Protein AF-A0A355IC34-F1 (afdb_monomer_lite)

pLDDT: mean 91.81, std 15.02, range [32.78, 98.94]

Radius of gyration: 16.01 Å; chains: 1; bounding box: 33×38×53 Å

Secondary structure (DSSP, 8-state):
--PPPPHHHHHHHHHHHHHHHHHHHHHHHHH--HHHHHHHHHHHHHHHHHHHTT-HHHHHHHHHHHHHHHHHHTT-HHHHHHHHHHHHHTHHHHHHHHTSTTHHHHHHHHHHHHHHHHHTT-HHHHHHHHHHHHHHHHHHHHHHHHHHHHGGGS--

Sequence (156 aa):
YVAGLSIKDISDVFEIRKALEGLAAEVAADRISDEEIESLERLLHRLAEASDSKNYDLFIEIDSEFHSVLFQAGRNDRLSQMINNLREQIHRFRSTSLSMPGRMSAAVEEHRKIVEAVSQHDVDAAKHLAQEHIENAENTIMEMIRNGETDKGVDQ

Foldseek 3Di:
DDDDDDLVNLVVLLVVLLVLQLVLLLLLLQQADPVLLVVLVVLLVQLVVCVVVVVLVSNLVSVVVNSLSSNVSSVDVVSSVVNVVSCVSCVVLLSVLSNPPCNSVVLSVLSVQLSVCSVVSPSNSNSVSSSVSSVVSSVSSVVVVVVVVVVVVPPD

Structure (mmCIF, N/CA/C/O backbone):
data_AF-A0A355IC34-F1
#
_entry.id   AF-A0A355IC34-F1
#
loop_
_atom_site.group_PDB
_atom_site.id
_atom_site.type_symbol
_atom_site.label_atom_id
_atom_site.label_alt_id
_atom_site.label_comp_id
_atom_site.label_asym_id
_atom_site.label_entity_id
_atom_site.label_seq_id
_atom_site.pdbx_PDB_ins_code
_atom_site.Cartn_x
_atom_site.Cartn_y
_atom_site.Cartn_z
_atom_site.occupancy
_atom_site.B_iso_or_equiv
_atom_site.auth_seq_id
_atom_site.auth_comp_id
_atom_site.auth_asym_id
_atom_site.auth_atom_id
_atom_site.pdbx_PDB_model_num
ATOM 1 N N . TYR A 1 1 ? 12.381 -28.650 -9.912 1.00 33.75 1 TYR A N 1
ATOM 2 C CA . TYR A 1 1 ? 11.914 -27.903 -11.093 1.00 33.75 1 TYR A CA 1
ATOM 3 C C . TYR A 1 1 ? 11.029 -26.791 -10.560 1.00 33.75 1 TYR A C 1
ATOM 5 O O . TYR A 1 1 ? 9.958 -27.099 -10.060 1.00 33.75 1 TYR A O 1
ATOM 13 N N . VAL A 1 2 ? 11.512 -25.549 -10.495 1.00 35.31 2 VAL A N 1
ATOM 14 C CA . VAL A 1 2 ? 10.670 -24.427 -10.050 1.00 35.31 2 VAL A CA 1
ATOM 15 C C . VAL A 1 2 ? 9.997 -23.898 -11.305 1.00 35.31 2 VAL A C 1
ATOM 17 O O . VAL A 1 2 ? 10.658 -23.277 -12.134 1.00 35.31 2 VAL A O 1
ATOM 20 N N . ALA A 1 3 ? 8.719 -24.225 -11.494 1.00 48.81 3 ALA A N 1
ATOM 21 C CA . ALA A 1 3 ? 7.926 -23.572 -12.525 1.00 48.81 3 ALA A CA 1
ATOM 22 C C . ALA A 1 3 ? 7.899 -22.071 -12.196 1.00 48.81 3 ALA A C 1
ATOM 24 O O . ALA A 1 3 ? 7.575 -21.685 -11.073 1.00 48.81 3 ALA A O 1
ATOM 25 N N . GLY A 1 4 ? 8.337 -21.227 -13.130 1.00 63.88 4 GLY A N 1
ATOM 26 C CA . GLY A 1 4 ? 8.176 -19.785 -12.977 1.00 63.88 4 GLY A CA 1
ATOM 27 C C . GLY A 1 4 ? 6.688 -19.436 -12.947 1.00 63.88 4 GLY A C 1
ATOM 28 O O . GLY A 1 4 ? 5.919 -20.046 -13.684 1.00 63.88 4 GLY A O 1
ATOM 29 N N . LEU A 1 5 ? 6.295 -18.474 -12.107 1.00 74.19 5 LEU A N 1
ATOM 30 C CA . LEU A 1 5 ? 4.942 -17.911 -12.129 1.00 74.19 5 LEU A CA 1
ATOM 31 C C . LEU A 1 5 ? 4.631 -17.369 -13.529 1.00 74.19 5 LEU A C 1
ATOM 33 O O . LEU A 1 5 ? 5.441 -16.628 -14.095 1.00 74.19 5 LEU A O 1
ATOM 37 N N . S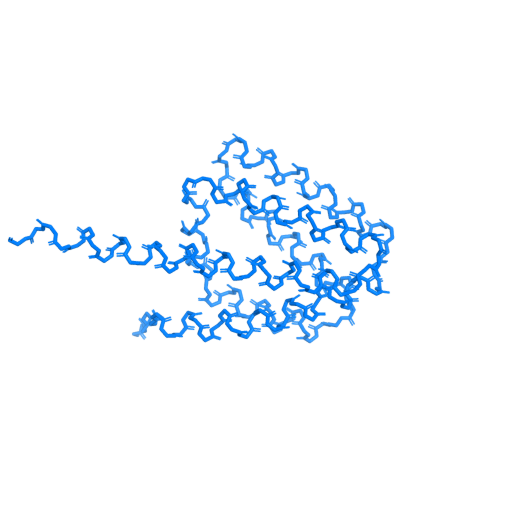ER A 1 6 ? 3.483 -17.762 -14.073 1.00 86.56 6 SER A N 1
ATOM 38 C CA . SER A 1 6 ? 2.940 -17.208 -15.309 1.00 86.56 6 SER A CA 1
ATOM 39 C C . SER A 1 6 ? 2.366 -15.808 -15.071 1.00 86.56 6 SER A C 1
ATOM 41 O O . SER A 1 6 ? 2.092 -15.423 -13.936 1.00 86.56 6 SER A O 1
ATOM 43 N N . ILE A 1 7 ? 2.133 -15.050 -16.148 1.00 87.94 7 ILE A N 1
ATOM 44 C CA . ILE A 1 7 ? 1.423 -13.760 -16.079 1.00 87.94 7 ILE A CA 1
ATOM 45 C C . ILE A 1 7 ? 0.060 -13.928 -15.394 1.00 87.94 7 ILE A C 1
ATOM 47 O O . ILE A 1 7 ? -0.320 -13.108 -14.565 1.00 87.94 7 ILE A O 1
ATOM 51 N N . LYS A 1 8 ? -0.643 -15.027 -15.696 1.00 90.69 8 LYS A N 1
ATOM 52 C CA . LYS A 1 8 ? -1.921 -15.343 -15.064 1.00 90.69 8 LYS A CA 1
ATOM 53 C C . LYS A 1 8 ? -1.767 -15.525 -13.553 1.00 90.69 8 LYS A C 1
ATOM 55 O O . LYS A 1 8 ? -2.554 -14.958 -12.810 1.00 90.69 8 LYS A O 1
ATOM 60 N N . ASP A 1 9 ? -0.754 -16.266 -13.103 1.00 91.44 9 ASP A N 1
ATOM 61 C CA . ASP A 1 9 ? -0.543 -16.488 -11.666 1.00 91.44 9 ASP A CA 1
ATOM 62 C C . ASP A 1 9 ? -0.257 -15.170 -10.928 1.00 91.44 9 ASP A C 1
ATOM 64 O O . ASP A 1 9 ? -0.696 -14.984 -9.798 1.00 91.44 9 ASP A O 1
ATOM 68 N N . ILE A 1 10 ? 0.458 -14.236 -11.568 1.00 91.75 10 ILE A N 1
ATOM 69 C CA . ILE A 1 10 ? 0.721 -12.905 -11.005 1.00 91.75 10 ILE A CA 1
ATOM 70 C C . ILE A 1 10 ? -0.587 -12.122 -10.860 1.00 91.75 10 ILE A C 1
ATOM 72 O O . ILE A 1 10 ? -0.861 -11.623 -9.770 1.00 91.75 10 ILE A O 1
ATOM 76 N N . SER A 1 11 ? -1.404 -12.054 -11.913 1.00 93.69 11 SER A N 1
ATOM 77 C CA . SER A 1 11 ? -2.698 -11.364 -11.854 1.00 93.69 11 SER A CA 1
ATOM 78 C C . SER A 1 11 ? -3.658 -11.998 -10.846 1.00 93.69 11 SER A C 1
ATOM 80 O O . SER A 1 11 ? -4.268 -11.275 -10.065 1.00 93.69 11 SER A O 1
ATOM 82 N N . ASP A 1 12 ? -3.727 -13.332 -10.767 1.00 96.00 12 ASP A N 1
ATOM 83 C CA . ASP A 1 12 ? -4.541 -14.028 -9.760 1.00 96.00 12 ASP A CA 1
ATOM 84 C C . ASP A 1 12 ? -4.106 -13.634 -8.326 1.00 96.00 12 ASP A C 1
ATOM 86 O O . ASP A 1 12 ? -4.941 -13.404 -7.448 1.00 96.00 12 ASP A O 1
ATOM 90 N N . VAL A 1 13 ? -2.794 -13.509 -8.071 1.00 96.31 13 VAL A N 1
ATOM 91 C CA . VAL A 1 13 ? -2.276 -13.043 -6.772 1.00 96.31 13 VAL A CA 1
ATOM 92 C C . VAL A 1 13 ? -2.659 -11.586 -6.507 1.00 96.31 13 VAL A C 1
ATOM 94 O O . VAL A 1 13 ? -3.067 -11.267 -5.389 1.00 96.31 13 VAL A O 1
ATOM 97 N N . PHE A 1 14 ? -2.535 -10.699 -7.497 1.00 97.00 14 PHE A N 1
ATOM 98 C CA . PHE A 1 14 ? -2.889 -9.285 -7.350 1.00 97.00 14 PHE A CA 1
ATOM 99 C C . PHE A 1 14 ? -4.388 -9.069 -7.121 1.00 97.00 14 PHE A C 1
ATOM 101 O O . PHE A 1 14 ? -4.745 -8.266 -6.259 1.00 97.00 14 PHE A O 1
ATOM 108 N N . GLU A 1 15 ? -5.252 -9.843 -7.781 1.00 98.12 15 GLU A N 1
ATOM 109 C CA . GLU A 1 15 ? -6.702 -9.821 -7.563 1.00 98.12 15 GLU A CA 1
ATOM 110 C C . GLU A 1 15 ? -7.046 -10.119 -6.094 1.00 98.12 15 GLU A C 1
ATOM 112 O O . GLU A 1 15 ? -7.778 -9.365 -5.443 1.00 98.12 15 GLU A O 1
ATOM 117 N N . ILE A 1 16 ? -6.449 -11.174 -5.529 1.00 98.50 16 ILE A N 1
ATOM 118 C CA . ILE A 1 16 ? -6.663 -11.548 -4.125 1.00 98.50 16 ILE A CA 1
ATOM 119 C C . ILE A 1 16 ? -6.060 -10.494 -3.190 1.00 98.50 16 ILE A C 1
ATOM 121 O O . ILE A 1 16 ? -6.709 -10.078 -2.227 1.00 98.50 16 ILE A O 1
ATOM 125 N N . ARG A 1 17 ? -4.834 -10.030 -3.464 1.00 98.12 17 ARG A N 1
ATOM 126 C CA . ARG A 1 17 ? -4.180 -8.992 -2.654 1.00 98.12 17 ARG A CA 1
ATOM 127 C C . ARG A 1 17 ? -4.999 -7.710 -2.614 1.00 98.12 17 ARG A C 1
ATOM 129 O O . ARG A 1 17 ? -5.163 -7.161 -1.534 1.00 98.12 17 ARG A O 1
ATOM 136 N N . LYS A 1 18 ? -5.572 -7.270 -3.735 1.00 98.56 18 LYS A N 1
ATOM 137 C CA . LYS A 1 18 ? -6.412 -6.066 -3.796 1.00 98.56 18 LYS A CA 1
ATOM 138 C C . LYS A 1 18 ? -7.597 -6.175 -2.835 1.00 98.56 18 LYS A C 1
ATOM 140 O O . LYS A 1 18 ? -7.867 -5.247 -2.075 1.00 98.56 18 LYS A O 1
ATOM 145 N N . ALA A 1 19 ? -8.273 -7.324 -2.816 1.00 98.69 19 ALA A N 1
ATOM 146 C CA . ALA A 1 19 ? -9.375 -7.562 -1.889 1.00 98.69 19 ALA A CA 1
ATOM 147 C C . A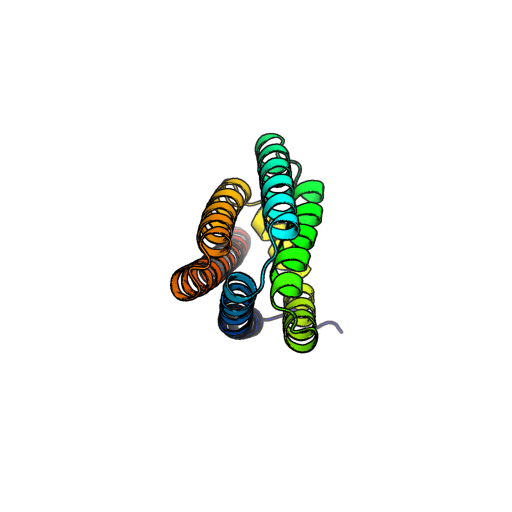LA A 1 19 ? -8.913 -7.576 -0.419 1.00 98.69 19 ALA A C 1
ATOM 149 O O . ALA A 1 19 ? -9.534 -6.932 0.428 1.00 98.69 19 ALA A O 1
ATOM 150 N N . LEU A 1 20 ? -7.826 -8.291 -0.116 1.00 98.75 20 LEU A N 1
ATOM 151 C CA . LEU A 1 20 ? -7.353 -8.470 1.258 1.00 98.75 20 LEU A CA 1
ATOM 152 C C . LEU A 1 20 ? -6.696 -7.215 1.841 1.00 98.75 20 LEU A C 1
ATOM 154 O O . LEU A 1 20 ? -6.952 -6.889 2.995 1.00 98.75 20 LEU A O 1
ATOM 158 N N . GLU A 1 21 ? -5.878 -6.503 1.072 1.00 98.62 21 GLU A N 1
ATOM 159 C CA . GLU A 1 21 ? -5.204 -5.281 1.527 1.00 98.62 21 GLU A CA 1
ATOM 160 C C . GLU A 1 21 ? -6.179 -4.107 1.627 1.00 98.62 21 GLU A C 1
ATOM 162 O O . GLU A 1 21 ? -6.077 -3.321 2.566 1.00 98.62 21 GLU A O 1
ATOM 167 N N . GLY A 1 22 ? -7.198 -4.055 0.760 1.00 98.81 22 GLY A N 1
ATOM 168 C CA . GLY A 1 22 ? -8.335 -3.152 0.941 1.00 98.81 22 GLY A CA 1
ATOM 169 C C . GLY A 1 22 ? -9.056 -3.398 2.268 1.00 98.81 22 GLY A C 1
ATOM 170 O O . GLY A 1 22 ? -9.269 -2.463 3.033 1.00 98.81 22 GLY A O 1
ATOM 171 N N . LEU A 1 23 ? -9.378 -4.661 2.580 1.00 98.81 23 LEU A N 1
ATOM 172 C CA . LEU A 1 23 ? -9.970 -5.018 3.873 1.00 98.81 23 LEU A CA 1
ATOM 173 C C . LEU A 1 23 ? -9.029 -4.693 5.042 1.00 98.81 23 LEU A C 1
ATOM 175 O O . LEU A 1 23 ? -9.494 -4.256 6.087 1.00 98.81 23 LEU A O 1
ATOM 179 N N . ALA A 1 24 ? -7.721 -4.912 4.890 1.00 98.75 24 ALA A N 1
ATOM 180 C CA . ALA A 1 24 ? -6.752 -4.637 5.944 1.00 98.75 24 ALA A CA 1
ATOM 181 C C . ALA A 1 24 ? -6.669 -3.141 6.262 1.00 98.75 24 ALA A C 1
ATOM 183 O O . ALA A 1 24 ? -6.673 -2.785 7.436 1.00 98.75 24 ALA A O 1
ATOM 184 N N . ALA A 1 25 ? -6.661 -2.279 5.242 1.00 98.88 25 ALA A N 1
ATOM 185 C CA . ALA A 1 25 ? -6.696 -0.832 5.422 1.00 9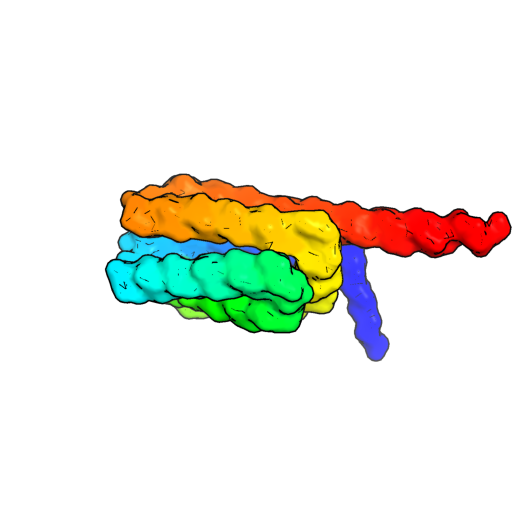8.88 25 ALA A CA 1
ATOM 186 C C . ALA A 1 25 ? -8.028 -0.355 6.028 1.00 98.88 25 ALA A C 1
ATOM 188 O O . ALA A 1 25 ? -8.014 0.475 6.930 1.00 98.88 25 ALA A O 1
ATOM 189 N N . GLU A 1 26 ? -9.158 -0.933 5.602 1.00 98.81 26 GLU A N 1
ATOM 190 C CA . GLU A 1 26 ? -10.490 -0.677 6.174 1.00 98.81 26 GLU A CA 1
ATOM 191 C C . GLU A 1 26 ? -10.512 -0.952 7.686 1.00 98.81 26 GLU A C 1
ATOM 193 O O . GLU A 1 26 ? -10.862 -0.082 8.481 1.00 98.81 26 GLU A O 1
ATOM 198 N N . VAL A 1 27 ? -10.087 -2.152 8.108 1.00 98.75 27 VAL A N 1
ATOM 199 C CA . VAL A 1 27 ? -10.093 -2.509 9.537 1.00 98.75 27 VAL A CA 1
ATOM 200 C C . VAL A 1 27 ? -8.989 -1.817 10.332 1.00 98.75 27 VAL A C 1
ATOM 202 O O . VAL A 1 27 ? -9.124 -1.685 11.546 1.00 98.75 27 VAL A O 1
ATOM 205 N N . ALA A 1 28 ? -7.897 -1.401 9.685 1.00 98.75 28 ALA A N 1
ATOM 206 C CA . ALA A 1 28 ? -6.862 -0.592 10.315 1.00 98.75 28 ALA A CA 1
ATOM 207 C C . ALA A 1 28 ? -7.389 0.812 10.614 1.00 98.75 28 ALA A C 1
ATOM 209 O O . ALA A 1 28 ? -7.285 1.247 11.753 1.00 98.75 28 ALA A O 1
ATOM 210 N N . ALA A 1 29 ? -8.032 1.477 9.651 1.00 98.81 29 ALA A N 1
ATOM 211 C CA . ALA A 1 29 ? -8.648 2.788 9.855 1.00 98.81 29 ALA A CA 1
ATOM 212 C C . ALA A 1 29 ? -9.671 2.783 11.005 1.00 98.81 29 ALA A C 1
ATOM 214 O O . ALA A 1 29 ? -9.745 3.742 11.757 1.00 98.81 29 ALA A O 1
ATOM 215 N N . ASP A 1 30 ? -10.405 1.689 11.215 1.00 98.50 30 ASP A N 1
ATOM 216 C CA . ASP A 1 30 ? -11.344 1.554 12.341 1.00 98.50 30 ASP A CA 1
ATOM 217 C C . ASP A 1 30 ? -10.654 1.416 13.720 1.00 98.50 30 ASP A C 1
ATOM 219 O O . ASP A 1 30 ? -11.249 1.732 14.748 1.00 98.50 30 ASP A O 1
ATOM 223 N N . ARG A 1 31 ? -9.408 0.918 13.779 1.00 98.50 31 ARG A N 1
ATOM 224 C CA . ARG A 1 31 ? -8.806 0.382 15.025 1.00 98.50 31 ARG A CA 1
ATOM 225 C C . ARG A 1 31 ? -7.431 0.924 15.389 1.00 98.50 31 ARG A C 1
ATOM 227 O O . ARG A 1 31 ? -6.937 0.598 16.473 1.00 98.50 31 ARG A O 1
ATOM 234 N N . ILE A 1 32 ? -6.798 1.657 14.485 1.00 98.62 32 ILE A N 1
ATOM 235 C CA . ILE A 1 32 ? -5.435 2.149 14.655 1.00 98.62 32 ILE A CA 1
ATOM 236 C C . ILE A 1 32 ? -5.337 3.077 15.872 1.00 98.62 32 ILE A C 1
ATOM 238 O O . ILE A 1 32 ? -6.270 3.829 16.159 1.00 98.62 32 ILE A O 1
ATOM 242 N N . SER A 1 33 ? -4.221 3.005 16.601 1.00 98.56 33 SER A N 1
ATOM 243 C CA . SER A 1 33 ? -3.920 3.954 17.680 1.00 98.56 33 SER A CA 1
ATOM 244 C C . SER A 1 33 ? -3.082 5.138 17.196 1.00 98.56 33 SER A C 1
ATOM 246 O O . SER A 1 33 ? -2.400 5.053 16.172 1.00 98.56 33 SER A O 1
ATOM 248 N N . ASP A 1 34 ? -3.067 6.222 17.972 1.00 98.38 34 ASP A N 1
ATOM 249 C CA . ASP A 1 34 ? -2.237 7.399 17.691 1.00 98.38 34 ASP A CA 1
ATOM 250 C C . ASP A 1 34 ? -0.748 7.025 17.563 1.00 98.38 34 ASP A C 1
ATOM 252 O O . ASP A 1 34 ? -0.057 7.486 16.656 1.00 98.38 34 ASP A O 1
ATOM 256 N N . GLU A 1 35 ? -0.247 6.112 18.402 1.00 98.50 35 GLU A N 1
ATOM 257 C CA . GLU A 1 35 ? 1.151 5.660 18.348 1.00 98.50 35 GLU A CA 1
ATOM 258 C C . GLU A 1 35 ? 1.480 4.883 17.064 1.00 98.50 35 GLU A C 1
ATOM 260 O O . GLU A 1 35 ? 2.607 4.945 16.557 1.00 98.50 35 GLU A O 1
ATOM 265 N N . GLU A 1 36 ? 0.512 4.131 16.538 1.00 98.62 36 GLU A N 1
ATOM 266 C CA . GLU A 1 36 ? 0.650 3.410 15.274 1.00 98.62 36 GLU A CA 1
ATOM 267 C C . GLU A 1 36 ? 0.593 4.367 14.080 1.00 98.62 36 GLU A C 1
ATOM 269 O O . GLU A 1 36 ? 1.393 4.203 13.156 1.00 98.62 36 GLU A O 1
ATOM 274 N N . ILE A 1 37 ? -0.264 5.395 14.126 1.00 98.75 37 ILE A N 1
ATOM 275 C CA . ILE A 1 37 ? -0.288 6.479 13.130 1.00 98.75 37 ILE A CA 1
ATOM 276 C C . ILE A 1 37 ? 1.078 7.167 13.085 1.00 98.75 37 ILE A C 1
ATOM 278 O O . ILE A 1 37 ? 1.696 7.227 12.022 1.00 98.75 37 ILE A O 1
ATOM 282 N N . GLU A 1 38 ? 1.612 7.592 14.234 1.00 98.56 38 GLU A N 1
ATOM 283 C CA . GLU A 1 38 ? 2.941 8.210 14.286 1.00 98.56 38 GLU A CA 1
ATOM 284 C C . GLU A 1 38 ? 4.036 7.273 13.746 1.00 98.56 38 GLU A C 1
ATOM 286 O O . GLU A 1 38 ? 5.022 7.712 13.148 1.00 98.56 38 GLU A O 1
ATOM 291 N N . SER A 1 39 ? 3.900 5.961 13.966 1.00 98.56 39 SER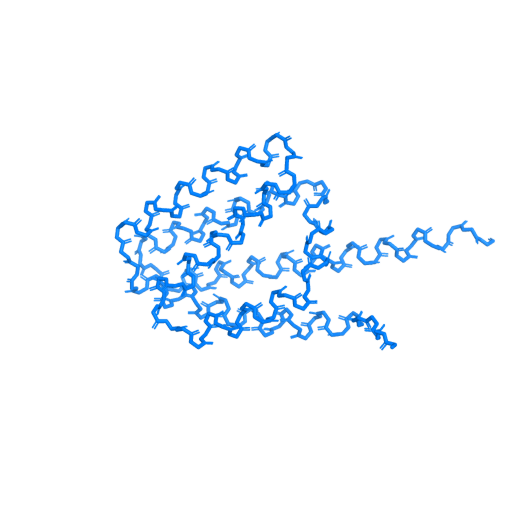 A N 1
ATOM 292 C CA . SER A 1 39 ? 4.827 4.972 13.415 1.00 98.56 39 SER A CA 1
ATOM 293 C C . SER A 1 39 ? 4.774 4.933 11.889 1.00 98.56 39 SER A C 1
ATOM 295 O O . SER A 1 39 ? 5.823 4.990 11.241 1.00 98.56 39 SER A O 1
ATOM 297 N N . LEU A 1 40 ? 3.572 4.906 11.307 1.00 98.75 40 LEU A N 1
ATOM 298 C CA . LEU A 1 40 ? 3.381 4.961 9.857 1.00 98.75 40 LEU A CA 1
ATOM 299 C C . LEU A 1 40 ? 3.938 6.258 9.260 1.00 98.75 40 LEU A C 1
ATOM 301 O O . LEU A 1 40 ? 4.611 6.208 8.232 1.00 98.75 40 LEU A O 1
ATOM 305 N N . GLU A 1 41 ? 3.736 7.401 9.917 1.00 98.69 41 GLU A N 1
ATOM 306 C CA . GLU A 1 41 ? 4.280 8.692 9.479 1.00 98.69 41 GLU A CA 1
ATOM 307 C C . GLU A 1 41 ? 5.817 8.709 9.484 1.00 98.69 41 GLU A C 1
ATOM 309 O O . GLU A 1 41 ? 6.447 9.159 8.520 1.00 98.69 41 GLU A O 1
ATOM 314 N N . ARG A 1 42 ? 6.450 8.155 10.529 1.00 98.69 42 ARG A N 1
ATOM 315 C CA . ARG A 1 42 ? 7.916 8.006 10.582 1.00 98.69 42 ARG A CA 1
ATOM 316 C C . ARG A 1 42 ? 8.437 7.099 9.469 1.00 98.69 42 ARG A C 1
ATOM 318 O O . ARG A 1 42 ? 9.457 7.408 8.852 1.00 98.69 42 ARG A O 1
ATOM 325 N N . LEU A 1 43 ? 7.753 5.987 9.200 1.00 98.81 43 LEU A N 1
ATOM 326 C CA . LEU A 1 43 ? 8.118 5.072 8.116 1.00 98.81 43 LEU A CA 1
ATOM 327 C C . LEU A 1 43 ? 7.950 5.729 6.747 1.00 98.81 43 LEU A C 1
ATOM 329 O O . LEU A 1 43 ? 8.825 5.587 5.896 1.00 98.81 43 LEU A O 1
ATOM 333 N N . LEU A 1 44 ? 6.890 6.513 6.557 1.00 98.50 44 LEU A N 1
ATOM 334 C CA . LEU A 1 44 ? 6.659 7.273 5.334 1.00 98.50 44 LEU A CA 1
ATOM 335 C C . LEU A 1 44 ? 7.780 8.286 5.066 1.00 98.50 44 LEU A C 1
ATOM 337 O O . LEU A 1 44 ? 8.232 8.415 3.927 1.00 98.50 44 LEU A O 1
ATOM 341 N N . HIS A 1 45 ? 8.273 8.964 6.106 1.00 98.50 45 HIS A N 1
ATOM 342 C CA . HIS A 1 45 ? 9.422 9.858 5.971 1.00 98.50 45 HIS A CA 1
ATOM 343 C C . HIS A 1 45 ? 10.684 9.100 5.533 1.00 98.50 45 HIS A C 1
ATOM 345 O O . HIS A 1 45 ? 11.328 9.491 4.560 1.00 98.50 45 HIS A O 1
ATOM 351 N N . ARG A 1 46 ? 10.983 7.962 6.173 1.00 98.62 46 ARG A N 1
ATOM 352 C CA . ARG A 1 46 ? 12.126 7.108 5.806 1.00 98.62 46 ARG A CA 1
ATOM 353 C C . ARG A 1 46 ? 12.005 6.552 4.379 1.00 98.62 46 ARG A C 1
ATOM 355 O O . ARG A 1 46 ? 13.008 6.459 3.675 1.00 98.62 46 ARG A O 1
ATOM 362 N N . LEU A 1 47 ? 10.794 6.208 3.925 1.00 98.56 47 LEU A N 1
ATOM 363 C CA . LEU A 1 47 ? 10.542 5.793 2.538 1.00 98.56 47 LEU A CA 1
ATOM 364 C C . LEU A 1 47 ? 10.852 6.913 1.543 1.00 98.56 47 LEU A C 1
ATOM 366 O O . LEU A 1 47 ? 11.454 6.653 0.501 1.00 98.56 47 LEU A O 1
ATOM 370 N N . ALA A 1 48 ? 10.472 8.153 1.860 1.00 98.38 48 ALA A N 1
ATOM 371 C CA . ALA A 1 48 ? 10.786 9.307 1.022 1.00 98.38 48 ALA A CA 1
ATOM 372 C C . ALA A 1 48 ? 12.306 9.517 0.905 1.00 98.38 48 ALA A C 1
ATOM 374 O O . ALA A 1 48 ? 12.822 9.625 -0.205 1.00 98.38 48 ALA A O 1
ATOM 375 N N . GLU A 1 49 ? 13.041 9.457 2.020 1.00 98.44 49 GLU A N 1
ATOM 376 C CA . GLU A 1 49 ? 14.509 9.564 2.024 1.00 98.44 49 GLU A CA 1
ATOM 377 C C . GLU A 1 49 ? 15.186 8.437 1.219 1.00 98.44 49 GLU A C 1
ATOM 379 O O . GLU A 1 49 ? 16.125 8.674 0.447 1.00 98.44 49 GLU A O 1
ATOM 384 N N . ALA A 1 50 ? 14.703 7.198 1.361 1.00 97.88 50 ALA A N 1
ATOM 385 C CA . ALA A 1 50 ? 15.197 6.055 0.594 1.00 97.88 50 ALA A CA 1
ATOM 386 C C . ALA A 1 50 ? 14.904 6.203 -0.911 1.00 97.88 50 ALA A C 1
ATOM 388 O O . ALA A 1 50 ? 15.761 5.892 -1.742 1.00 97.88 50 ALA A O 1
ATOM 389 N N . SER A 1 51 ? 13.731 6.737 -1.267 1.00 97.56 51 SER A N 1
ATOM 390 C CA . SER A 1 51 ? 13.363 7.049 -2.651 1.00 97.56 51 SER A CA 1
ATOM 391 C C . SER A 1 51 ? 14.282 8.120 -3.251 1.00 97.56 51 SER A C 1
ATOM 393 O O . SER A 1 51 ? 14.834 7.915 -4.334 1.00 97.56 51 SER A O 1
ATOM 395 N N . ASP A 1 52 ? 14.499 9.232 -2.544 1.00 96.94 52 ASP A N 1
ATOM 396 C CA . ASP A 1 52 ? 15.318 10.361 -3.011 1.00 96.94 52 ASP A CA 1
ATOM 397 C C . ASP A 1 52 ? 16.789 9.973 -3.203 1.00 96.94 52 ASP A C 1
ATOM 399 O O . ASP A 1 52 ? 17.435 10.360 -4.182 1.00 96.94 52 ASP A O 1
ATOM 403 N N . SER A 1 53 ? 17.313 9.144 -2.299 1.00 96.62 53 SER A N 1
ATOM 404 C CA . SER A 1 53 ? 18.670 8.593 -2.383 1.00 96.62 53 SER A CA 1
ATOM 405 C C . SER A 1 53 ? 18.806 7.406 -3.345 1.00 96.62 53 SER A C 1
ATOM 407 O O . SER A 1 53 ? 19.919 6.923 -3.562 1.00 96.62 53 SER A O 1
ATOM 409 N N . LYS A 1 54 ? 17.702 6.948 -3.956 1.00 94.94 54 LYS A N 1
ATOM 410 C CA . LYS A 1 54 ? 17.626 5.760 -4.826 1.00 94.94 54 LYS A CA 1
ATOM 411 C C . LYS A 1 54 ? 18.161 4.485 -4.162 1.00 94.94 54 LYS A C 1
ATOM 413 O O . LYS A 1 54 ? 18.756 3.634 -4.825 1.00 94.94 54 LYS A O 1
ATOM 418 N N . ASN A 1 55 ? 17.967 4.354 -2.853 1.00 95.50 55 ASN A N 1
ATOM 419 C CA . ASN A 1 55 ? 18.389 3.187 -2.092 1.00 95.50 55 ASN A CA 1
ATOM 420 C C . ASN A 1 55 ? 17.279 2.125 -2.087 1.00 95.50 55 ASN A C 1
ATOM 422 O O . ASN A 1 55 ? 16.445 2.079 -1.184 1.00 95.50 55 ASN A O 1
ATOM 426 N N . TYR A 1 56 ? 17.268 1.284 -3.124 1.00 93.12 56 TYR A N 1
ATOM 427 C CA . TYR A 1 56 ? 16.210 0.295 -3.355 1.00 93.12 56 TYR A CA 1
ATOM 428 C C . TYR A 1 56 ? 16.093 -0.749 -2.241 1.00 93.12 56 TYR A C 1
ATOM 430 O O . TYR A 1 56 ? 14.982 -1.073 -1.830 1.00 93.12 56 TYR A O 1
ATOM 438 N N . ASP A 1 57 ? 17.219 -1.262 -1.743 1.00 92.94 57 ASP A N 1
ATOM 439 C CA . ASP A 1 57 ? 17.214 -2.306 -0.713 1.00 92.94 57 ASP A CA 1
ATOM 440 C C . ASP A 1 57 ? 16.618 -1.772 0.593 1.00 92.94 57 ASP A C 1
ATOM 442 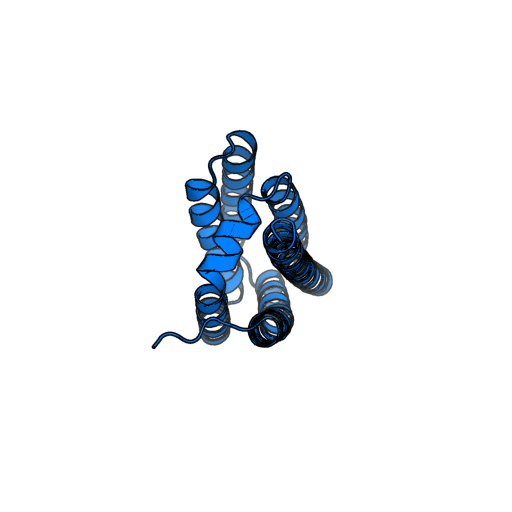O O . ASP A 1 57 ? 15.729 -2.394 1.177 1.00 92.94 57 ASP A O 1
ATOM 446 N N . LEU A 1 58 ? 17.032 -0.564 0.989 1.00 96.06 58 LEU A N 1
ATOM 447 C CA . LEU A 1 58 ? 16.474 0.119 2.152 1.00 96.06 58 LEU A CA 1
ATOM 448 C C . LEU A 1 58 ? 14.985 0.438 1.958 1.00 96.06 58 LEU A C 1
ATOM 450 O O . LEU A 1 58 ? 14.195 0.264 2.883 1.00 96.06 58 LEU A O 1
ATOM 454 N N . PHE A 1 59 ? 14.583 0.870 0.759 1.00 97.56 59 PHE A N 1
ATOM 455 C CA . PHE A 1 59 ? 13.177 1.130 0.457 1.00 97.56 59 PHE A CA 1
ATOM 456 C C . PHE A 1 59 ? 12.324 -0.131 0.637 1.00 97.56 59 PHE A C 1
ATOM 458 O O . PHE A 1 59 ? 11.274 -0.065 1.264 1.00 97.56 59 PHE A O 1
ATOM 465 N N . ILE A 1 60 ? 12.775 -1.286 0.135 1.00 94.75 60 ILE A N 1
ATOM 466 C CA . ILE A 1 60 ? 12.057 -2.568 0.252 1.00 94.75 60 ILE A CA 1
ATOM 467 C C . ILE A 1 60 ? 11.914 -3.005 1.716 1.00 94.75 60 ILE A C 1
ATOM 469 O O . ILE A 1 60 ? 10.864 -3.533 2.104 1.00 94.75 60 ILE A O 1
ATOM 473 N N . GLU A 1 61 ? 12.958 -2.806 2.520 1.00 96.00 61 GLU A N 1
ATOM 474 C CA . GLU A 1 61 ? 12.940 -3.099 3.954 1.00 96.00 61 GLU A CA 1
ATOM 475 C C . GLU A 1 61 ? 11.871 -2.258 4.665 1.00 96.00 61 GLU A C 1
ATOM 477 O O . GLU A 1 61 ? 10.960 -2.812 5.287 1.00 96.00 61 GLU A O 1
ATOM 482 N N . ILE A 1 62 ? 11.920 -0.933 4.492 1.00 98.25 62 ILE A N 1
ATOM 483 C CA . ILE A 1 62 ? 10.979 -0.003 5.132 1.00 98.25 62 ILE A CA 1
ATOM 484 C C . ILE A 1 62 ? 9.556 -0.202 4.591 1.00 98.25 62 ILE A C 1
ATOM 486 O O . ILE A 1 62 ? 8.598 -0.145 5.354 1.00 98.25 62 ILE A O 1
ATOM 490 N N . ASP A 1 63 ? 9.392 -0.484 3.297 1.00 97.69 63 ASP A N 1
ATOM 491 C CA . ASP A 1 63 ? 8.096 -0.786 2.676 1.00 97.69 63 ASP A CA 1
ATOM 492 C C . ASP A 1 63 ? 7.448 -2.003 3.336 1.00 97.69 63 ASP A C 1
ATOM 494 O O . ASP A 1 63 ? 6.248 -2.030 3.613 1.00 97.69 63 ASP A O 1
ATOM 498 N N . SER A 1 64 ? 8.252 -3.025 3.617 1.00 95.94 64 SER A N 1
ATOM 499 C CA . SER A 1 64 ? 7.772 -4.238 4.269 1.00 95.94 64 SER A CA 1
ATOM 500 C C . SER A 1 64 ? 7.389 -3.971 5.730 1.00 95.94 64 SER A C 1
ATOM 502 O O . SER A 1 64 ? 6.359 -4.478 6.176 1.00 95.94 64 SER A O 1
ATOM 504 N N . GLU A 1 65 ? 8.151 -3.128 6.434 1.00 97.94 65 GLU A N 1
ATOM 505 C CA . GLU A 1 65 ? 7.834 -2.646 7.787 1.00 97.94 65 GLU A CA 1
ATOM 506 C C . GLU A 1 65 ? 6.525 -1.833 7.809 1.00 97.94 65 GLU A C 1
ATOM 508 O O . GLU A 1 65 ? 5.636 -2.124 8.609 1.00 97.94 65 GLU A O 1
ATOM 513 N N . PHE A 1 66 ? 6.357 -0.892 6.874 1.00 98.69 66 PHE A N 1
ATOM 514 C CA . PHE A 1 66 ? 5.159 -0.058 6.719 1.00 98.69 66 PHE A CA 1
ATOM 515 C C . PHE A 1 66 ? 3.888 -0.900 6.577 1.00 98.69 66 PHE A C 1
ATOM 517 O O . PHE A 1 66 ? 2.944 -0.747 7.353 1.00 98.69 66 PHE A O 1
ATOM 524 N N . HIS A 1 67 ? 3.886 -1.846 5.634 1.00 98.06 67 HIS A N 1
ATOM 525 C CA . HIS A 1 67 ? 2.742 -2.732 5.423 1.00 98.06 67 HIS A CA 1
ATOM 526 C C . HIS A 1 67 ? 2.471 -3.616 6.649 1.00 98.06 67 HIS A C 1
ATOM 528 O O . HIS A 1 67 ? 1.316 -3.849 6.995 1.00 98.06 67 HIS A O 1
ATOM 534 N N . SER A 1 68 ? 3.518 -4.083 7.341 1.00 97.38 68 SER A N 1
ATOM 535 C CA . SER A 1 68 ? 3.352 -4.872 8.566 1.00 97.38 68 SER A CA 1
ATOM 536 C C . SER A 1 68 ? 2.629 -4.081 9.658 1.00 97.38 68 SER A C 1
ATOM 538 O O . SER A 1 68 ? 1.702 -4.618 10.264 1.00 97.38 68 SER A O 1
ATOM 540 N N . VAL A 1 69 ? 3.019 -2.823 9.895 1.00 98.38 69 VAL A N 1
ATOM 541 C CA . VAL A 1 69 ? 2.356 -1.948 10.878 1.00 98.38 69 VAL A CA 1
ATOM 542 C C . VAL A 1 69 ? 0.895 -1.723 10.491 1.00 98.38 69 VAL A C 1
ATOM 544 O O . VAL A 1 69 ? 0.007 -1.949 11.312 1.00 98.38 69 VAL A O 1
ATOM 547 N N . LEU A 1 70 ? 0.633 -1.371 9.227 1.00 98.62 70 LEU A N 1
ATOM 548 C CA . LEU A 1 70 ? -0.725 -1.132 8.737 1.00 98.62 70 LEU A CA 1
ATOM 549 C C . LEU A 1 70 ? -1.630 -2.362 8.924 1.00 98.62 70 LEU A C 1
ATOM 551 O O . LEU A 1 70 ? -2.743 -2.246 9.427 1.00 98.62 70 LEU A O 1
ATOM 555 N N . PHE A 1 71 ? -1.162 -3.561 8.572 1.00 98.12 71 PHE A N 1
ATOM 556 C CA . PHE A 1 71 ? -1.980 -4.771 8.709 1.00 98.12 71 PHE A CA 1
ATOM 557 C C . PHE A 1 71 ? -2.186 -5.183 10.171 1.00 98.12 71 PHE A C 1
ATOM 559 O O . PHE A 1 71 ? -3.250 -5.692 10.531 1.00 98.12 71 PHE A O 1
ATOM 566 N N . GLN A 1 72 ? -1.191 -4.964 11.034 1.00 98.00 72 GLN A N 1
ATOM 567 C CA . GLN A 1 72 ? -1.301 -5.251 12.466 1.00 98.00 72 GLN A CA 1
ATOM 568 C C . GLN A 1 72 ? -2.271 -4.302 13.180 1.00 98.00 72 GLN A C 1
ATOM 570 O O . GLN A 1 72 ? -2.993 -4.753 14.078 1.00 98.00 72 GLN A O 1
ATOM 575 N N . ALA A 1 73 ? -2.360 -3.038 12.749 1.00 98.38 73 ALA A N 1
ATOM 576 C CA . ALA A 1 73 ? -3.337 -2.065 13.249 1.00 98.38 73 ALA A CA 1
ATOM 577 C C . ALA A 1 73 ? -4.784 -2.582 13.130 1.00 98.38 73 ALA A C 1
ATOM 579 O O . ALA A 1 73 ? -5.603 -2.374 14.021 1.00 98.38 73 ALA A O 1
ATOM 580 N N . GLY A 1 74 ? -5.076 -3.384 12.100 1.00 97.50 74 GLY A N 1
ATOM 581 C CA . GLY A 1 74 ? -6.380 -4.019 11.897 1.00 97.50 74 GLY A CA 1
ATOM 582 C C . GLY A 1 74 ? -6.768 -5.102 12.913 1.00 97.50 74 GLY A C 1
ATOM 583 O O . GLY A 1 74 ? -7.910 -5.570 12.901 1.00 97.50 74 GLY A O 1
ATOM 584 N N . ARG A 1 75 ? -5.851 -5.539 13.790 1.00 98.31 75 ARG A N 1
ATOM 585 C CA . ARG A 1 75 ? -6.074 -6.594 14.806 1.00 98.31 75 ARG A CA 1
ATOM 586 C C . ARG A 1 75 ? -6.641 -7.899 14.229 1.00 98.31 75 ARG A C 1
ATOM 588 O O . ARG A 1 75 ? -7.478 -8.557 14.848 1.00 98.31 75 ARG A O 1
ATOM 595 N N . ASN A 1 76 ? -6.218 -8.268 13.021 1.00 98.25 76 ASN A N 1
ATOM 596 C CA . ASN A 1 76 ? -6.650 -9.491 12.348 1.00 98.25 76 ASN A CA 1
ATOM 597 C C . ASN A 1 76 ? -5.444 -10.299 11.856 1.00 98.25 76 ASN A C 1
ATOM 599 O O . ASN A 1 76 ? -5.097 -10.277 10.677 1.00 98.25 76 ASN A O 1
ATOM 603 N N . ASP A 1 77 ? -4.834 -11.062 12.764 1.00 97.50 77 ASP A N 1
ATOM 604 C CA . ASP A 1 77 ? -3.612 -11.830 12.486 1.00 97.50 77 ASP A CA 1
ATOM 605 C C . ASP A 1 77 ? -3.762 -12.804 11.310 1.00 97.50 77 ASP A C 1
ATOM 607 O O . ASP A 1 77 ? -2.813 -13.038 10.562 1.00 97.50 77 ASP A O 1
ATOM 611 N N . ARG A 1 78 ? -4.967 -13.360 11.107 1.00 98.38 78 ARG A N 1
ATOM 612 C CA . ARG A 1 78 ? -5.244 -14.266 9.982 1.00 98.38 78 ARG A CA 1
ATOM 613 C C . ARG A 1 78 ? -5.181 -13.533 8.648 1.00 98.38 78 ARG A C 1
ATOM 615 O O . ARG A 1 78 ? -4.612 -14.069 7.701 1.00 98.38 78 ARG A O 1
ATOM 622 N N . LEU A 1 79 ? -5.746 -12.329 8.582 1.00 98.44 79 LEU A N 1
ATOM 623 C CA . LEU A 1 79 ? -5.692 -11.486 7.391 1.00 98.44 79 LEU A CA 1
ATOM 624 C C . LEU A 1 79 ? -4.245 -11.093 7.077 1.00 98.44 79 LEU A C 1
ATOM 626 O O . LEU A 1 79 ? -3.781 -11.335 5.964 1.00 98.44 79 LEU A O 1
ATOM 630 N N . SER A 1 80 ? -3.509 -10.600 8.075 1.00 97.69 80 SER A N 1
ATOM 631 C CA . SER A 1 80 ? -2.094 -10.235 7.933 1.00 97.69 80 SER A CA 1
ATOM 632 C C . SER A 1 80 ? -1.249 -11.415 7.444 1.00 97.69 80 SER A C 1
ATOM 634 O O . SER A 1 80 ? -0.433 -11.270 6.536 1.00 97.69 80 SER A O 1
ATOM 636 N N . GLN A 1 81 ? -1.483 -12.616 7.982 1.00 97.38 81 GLN A N 1
ATOM 637 C CA . GLN A 1 81 ? -0.787 -13.827 7.549 1.00 97.38 81 GLN A CA 1
ATOM 638 C C . GLN A 1 81 ? -1.098 -14.195 6.089 1.00 97.38 81 GLN A C 1
ATOM 640 O O . GLN A 1 81 ? -0.185 -14.547 5.340 1.00 97.38 81 GLN A O 1
ATOM 645 N N . MET A 1 82 ? -2.365 -14.120 5.669 1.00 98.19 82 MET A N 1
ATOM 646 C CA . MET A 1 82 ? -2.757 -14.400 4.282 1.00 98.19 82 MET A CA 1
ATOM 647 C C . MET A 1 82 ? -2.104 -13.422 3.304 1.00 98.19 82 MET A C 1
ATOM 649 O O . MET A 1 82 ? -1.561 -13.855 2.287 1.00 98.19 82 MET A O 1
ATOM 653 N N . ILE A 1 83 ? -2.101 -12.128 3.633 1.00 97.94 83 ILE A N 1
ATOM 654 C CA . ILE A 1 83 ? -1.472 -11.097 2.803 1.00 97.94 83 ILE A CA 1
ATOM 655 C C . ILE A 1 83 ? 0.035 -11.342 2.699 1.00 97.94 83 ILE A C 1
ATOM 657 O O . ILE A 1 83 ? 0.571 -11.373 1.593 1.00 97.94 83 ILE A O 1
ATOM 661 N N . ASN A 1 84 ? 0.718 -11.590 3.820 1.00 95.56 84 ASN A N 1
ATOM 662 C CA . ASN A 1 84 ? 2.161 -11.834 3.823 1.00 95.56 84 ASN A CA 1
ATOM 663 C C . ASN A 1 84 ? 2.545 -13.043 2.957 1.00 95.56 84 ASN A C 1
ATOM 665 O O . ASN A 1 84 ? 3.473 -12.953 2.157 1.00 95.56 84 ASN A O 1
ATOM 669 N N . ASN A 1 85 ? 1.780 -14.138 3.021 1.00 95.81 85 ASN A N 1
ATOM 670 C CA . ASN A 1 85 ? 2.007 -15.306 2.163 1.00 95.81 85 ASN A CA 1
ATOM 671 C C . ASN A 1 85 ? 1.873 -14.990 0.662 1.00 95.81 85 ASN A C 1
ATOM 673 O O . ASN A 1 85 ? 2.557 -15.600 -0.160 1.00 95.81 85 ASN A O 1
ATOM 677 N N . LEU A 1 86 ? 0.981 -14.072 0.281 1.00 95.81 86 LEU A N 1
ATOM 678 C CA . LEU A 1 86 ? 0.815 -13.639 -1.110 1.00 95.81 86 LEU A CA 1
ATOM 679 C C . LEU A 1 86 ? 1.926 -12.673 -1.538 1.00 95.81 86 LEU A C 1
ATOM 681 O O . LEU A 1 86 ? 2.443 -12.797 -2.646 1.00 95.81 86 LEU A O 1
ATOM 685 N N . ARG A 1 87 ? 2.340 -11.751 -0.657 1.00 93.62 87 ARG A N 1
ATOM 686 C CA . ARG A 1 87 ? 3.461 -10.829 -0.915 1.00 93.62 87 ARG A CA 1
ATOM 687 C C . ARG A 1 87 ? 4.766 -11.589 -1.167 1.00 93.62 87 ARG A C 1
ATOM 689 O O . ARG A 1 87 ? 5.484 -11.250 -2.105 1.00 93.62 87 ARG A O 1
ATOM 696 N N . GLU A 1 88 ? 5.027 -12.656 -0.412 1.00 91.81 88 GLU A N 1
ATOM 697 C CA . GLU A 1 88 ? 6.208 -13.510 -0.605 1.00 91.81 88 GLU A CA 1
ATOM 698 C C . GLU A 1 88 ? 6.238 -14.196 -1.980 1.00 91.81 88 GLU A C 1
ATOM 700 O O . GLU A 1 88 ? 7.282 -14.245 -2.633 1.00 91.81 88 GLU A O 1
ATOM 705 N N . GLN A 1 89 ? 5.090 -14.664 -2.484 1.00 91.75 89 GLN A N 1
ATOM 706 C CA . GLN A 1 89 ? 5.015 -15.336 -3.791 1.00 91.75 89 GLN A CA 1
ATOM 707 C C . GLN A 1 89 ? 5.476 -14.439 -4.945 1.00 91.75 89 GLN A C 1
ATOM 709 O O . GLN A 1 89 ? 6.087 -14.920 -5.902 1.00 91.75 89 GLN A O 1
ATOM 714 N N . ILE A 1 90 ? 5.234 -13.132 -4.841 1.00 89.38 90 ILE A N 1
ATOM 715 C CA . ILE A 1 90 ? 5.604 -12.152 -5.867 1.00 89.38 90 ILE A CA 1
ATOM 716 C C . ILE A 1 90 ? 6.819 -11.296 -5.481 1.00 89.38 90 ILE A C 1
ATOM 718 O O . ILE A 1 90 ? 7.142 -10.351 -6.205 1.00 89.38 90 ILE A O 1
ATOM 722 N N . HIS A 1 91 ? 7.519 -11.621 -4.386 1.00 88.62 91 HIS A N 1
ATOM 723 C CA . HIS A 1 91 ? 8.605 -10.804 -3.834 1.00 88.62 91 HIS A CA 1
ATOM 724 C C . HIS A 1 91 ? 9.638 -10.413 -4.898 1.00 88.62 91 HIS A C 1
ATOM 726 O O . HIS A 1 91 ? 9.987 -9.242 -5.041 1.00 88.62 91 HIS A O 1
ATOM 732 N N . ARG A 1 92 ? 10.068 -11.387 -5.714 1.00 86.69 92 ARG A N 1
ATOM 733 C CA . ARG A 1 92 ? 11.048 -11.168 -6.789 1.00 86.69 92 ARG A CA 1
ATOM 734 C C . ARG A 1 92 ? 10.590 -10.117 -7.809 1.00 86.69 92 ARG A C 1
ATOM 736 O O . ARG A 1 92 ? 11.399 -9.311 -8.247 1.00 86.69 92 ARG A O 1
ATOM 743 N N . PHE A 1 93 ? 9.304 -10.117 -8.173 1.00 88.25 93 PHE A N 1
ATOM 744 C CA . PHE A 1 93 ? 8.745 -9.184 -9.153 1.00 88.25 93 PHE A CA 1
ATOM 745 C C . PHE A 1 93 ? 8.590 -7.795 -8.547 1.00 88.25 93 PHE A C 1
ATOM 747 O O . PHE A 1 93 ? 8.912 -6.811 -9.205 1.00 88.25 93 PHE A O 1
ATOM 754 N N . ARG A 1 94 ? 8.179 -7.723 -7.273 1.00 85.94 94 ARG A N 1
ATOM 755 C CA . ARG A 1 94 ? 8.123 -6.472 -6.510 1.00 85.94 94 ARG A CA 1
ATOM 756 C C . ARG A 1 94 ? 9.495 -5.797 -6.473 1.00 85.94 94 ARG A C 1
ATOM 758 O O . ARG A 1 94 ? 9.592 -4.637 -6.865 1.00 85.94 94 ARG A O 1
ATOM 765 N N . SER A 1 95 ? 10.547 -6.522 -6.080 1.00 87.81 95 SER A N 1
ATOM 766 C CA . SER A 1 95 ? 11.912 -5.979 -6.006 1.00 87.81 95 SER A CA 1
ATOM 767 C C . SER A 1 95 ? 12.384 -5.414 -7.346 1.00 87.81 95 SER A C 1
ATOM 769 O O . SER A 1 95 ? 12.954 -4.329 -7.380 1.00 87.81 95 SER A O 1
ATOM 771 N N . THR A 1 96 ? 12.108 -6.103 -8.459 1.00 87.88 96 THR A N 1
ATOM 772 C CA . THR A 1 96 ? 12.448 -5.585 -9.792 1.00 87.88 96 THR A CA 1
ATOM 773 C C . THR A 1 96 ? 11.566 -4.401 -10.196 1.00 87.88 96 THR A C 1
ATOM 775 O O . THR A 1 96 ? 12.079 -3.427 -10.725 1.00 87.88 96 THR A O 1
ATOM 778 N N . SER A 1 97 ? 10.263 -4.412 -9.905 1.00 90.44 97 SER A N 1
ATOM 779 C CA . SER A 1 97 ? 9.381 -3.290 -10.262 1.00 90.44 97 SER A CA 1
ATOM 780 C C . SER A 1 97 ? 9.730 -1.991 -9.535 1.00 90.44 97 SER A C 1
ATOM 782 O O . SER A 1 97 ? 9.566 -0.914 -10.096 1.00 90.44 97 SER A O 1
ATOM 784 N N . LEU A 1 98 ? 10.250 -2.072 -8.306 1.00 91.25 98 LEU A N 1
ATOM 785 C CA . LEU A 1 98 ? 10.639 -0.897 -7.525 1.00 91.25 98 LEU A CA 1
ATOM 786 C C . LEU A 1 98 ? 11.890 -0.205 -8.080 1.00 91.25 98 LEU A C 1
ATOM 788 O O . LEU A 1 98 ? 12.095 0.974 -7.801 1.00 91.25 98 LEU A O 1
ATOM 792 N N . SER A 1 99 ? 12.694 -0.892 -8.900 1.00 87.75 99 SER A N 1
ATOM 793 C CA . SER A 1 99 ? 13.818 -0.267 -9.603 1.00 87.75 99 SER A CA 1
ATOM 794 C C . SER A 1 99 ? 13.398 0.490 -10.867 1.00 87.75 99 SER A C 1
ATOM 796 O O . SER A 1 99 ? 14.212 1.220 -11.440 1.00 87.75 99 SER A O 1
ATOM 798 N N . MET A 1 100 ? 12.131 0.372 -11.289 1.00 90.19 100 MET A N 1
ATOM 799 C CA . MET A 1 100 ? 11.604 1.140 -12.413 1.00 90.19 100 MET A CA 1
ATOM 800 C C . MET A 1 100 ? 11.620 2.643 -12.092 1.00 90.19 100 MET A C 1
ATOM 802 O O . MET A 1 100 ? 11.196 3.050 -11.001 1.00 90.19 100 MET A O 1
ATOM 806 N N . PRO A 1 101 ? 12.069 3.496 -13.033 1.00 89.12 101 PRO A N 1
ATOM 807 C CA . PRO A 1 101 ? 12.109 4.938 -12.827 1.00 89.12 101 PRO A CA 1
ATOM 808 C C . PRO A 1 101 ? 10.763 5.499 -12.352 1.00 89.12 101 PRO A C 1
ATOM 810 O O . PRO A 1 101 ? 9.728 5.261 -12.964 1.00 89.12 101 PRO A O 1
ATOM 813 N N . GLY A 1 102 ? 10.785 6.253 -11.252 1.00 93.62 102 GLY A N 1
ATOM 814 C CA . GLY A 1 102 ? 9.602 6.912 -10.690 1.00 93.62 102 GLY A CA 1
ATOM 815 C C . GLY A 1 102 ? 8.719 6.041 -9.789 1.00 93.62 102 GLY A C 1
ATOM 816 O O . GLY A 1 102 ? 7.937 6.604 -9.023 1.00 93.62 102 GLY A O 1
ATOM 817 N N . ARG A 1 103 ? 8.863 4.704 -9.784 1.00 96.12 103 ARG A N 1
ATOM 818 C CA . ARG A 1 103 ? 7.956 3.829 -9.018 1.00 96.12 103 ARG A CA 1
ATOM 819 C C . ARG A 1 103 ? 8.022 4.052 -7.505 1.00 96.12 103 ARG A C 1
ATOM 821 O O . ARG A 1 103 ? 6.967 4.102 -6.877 1.00 96.12 103 ARG A O 1
ATOM 828 N N . MET A 1 104 ? 9.218 4.213 -6.926 1.00 97.06 104 MET A N 1
ATOM 829 C CA . MET A 1 104 ? 9.376 4.485 -5.483 1.00 97.06 104 MET A CA 1
ATOM 830 C C . MET A 1 104 ? 8.698 5.795 -5.069 1.00 97.06 104 MET A C 1
ATOM 832 O O . MET A 1 104 ? 7.956 5.819 -4.095 1.00 97.06 104 MET A O 1
ATOM 836 N N . SER A 1 105 ? 8.884 6.866 -5.845 1.00 97.81 105 SER A N 1
ATOM 837 C CA . SER A 1 105 ? 8.253 8.160 -5.563 1.00 97.81 105 SER A CA 1
ATOM 838 C C . SER A 1 105 ? 6.724 8.075 -5.651 1.00 97.81 105 SER A C 1
ATOM 840 O O . SER A 1 105 ? 6.037 8.593 -4.773 1.00 97.81 105 SER A O 1
ATOM 842 N N . ALA A 1 106 ? 6.190 7.352 -6.642 1.00 98.19 106 ALA A N 1
ATOM 843 C CA . ALA A 1 106 ? 4.757 7.082 -6.732 1.00 98.19 106 ALA A CA 1
ATOM 844 C C . ALA A 1 106 ? 4.241 6.259 -5.536 1.00 98.19 106 ALA A C 1
ATOM 846 O O . ALA A 1 106 ? 3.204 6.595 -4.974 1.00 98.19 106 ALA A O 1
ATOM 847 N N . ALA A 1 107 ? 4.984 5.234 -5.095 1.00 98.19 107 ALA A N 1
ATOM 848 C CA . ALA A 1 107 ? 4.623 4.430 -3.923 1.00 98.19 107 ALA A CA 1
ATOM 849 C C . ALA A 1 107 ? 4.555 5.274 -2.643 1.00 98.19 107 ALA A C 1
ATOM 851 O O . ALA A 1 107 ? 3.639 5.111 -1.846 1.00 98.19 107 ALA A O 1
ATOM 852 N N . VAL A 1 108 ? 5.490 6.211 -2.458 1.00 98.75 108 VAL A N 1
ATOM 853 C CA . VAL A 1 108 ? 5.469 7.146 -1.321 1.00 98.75 108 VAL A CA 1
ATOM 854 C C . VAL A 1 108 ? 4.205 8.009 -1.341 1.00 98.75 108 VAL A C 1
ATOM 856 O O . VAL A 1 108 ? 3.598 8.223 -0.295 1.00 98.75 108 VAL A O 1
ATOM 859 N N . GLU A 1 109 ? 3.785 8.491 -2.512 1.00 98.75 109 GLU A N 1
ATOM 860 C CA . GLU A 1 109 ? 2.548 9.268 -2.645 1.00 98.75 109 GLU A CA 1
ATOM 861 C C . GLU A 1 109 ? 1.303 8.434 -2.324 1.00 98.75 109 GLU A C 1
ATOM 863 O O . GLU A 1 109 ? 0.430 8.879 -1.582 1.00 98.75 109 GLU A O 1
ATOM 868 N N . GLU A 1 110 ? 1.243 7.208 -2.843 1.00 98.81 110 GLU A N 1
ATOM 869 C CA . GLU A 1 110 ? 0.175 6.245 -2.556 1.00 98.81 110 GLU A CA 1
ATOM 870 C C . GLU A 1 110 ? 0.083 5.960 -1.049 1.00 98.81 110 GLU A C 1
ATOM 872 O O . GLU A 1 110 ? -0.987 6.094 -0.455 1.00 98.81 110 GLU A O 1
ATOM 877 N N . HIS A 1 111 ? 1.212 5.648 -0.404 1.00 98.88 111 HIS A N 1
ATOM 878 C CA . HIS A 1 111 ? 1.266 5.404 1.036 1.00 98.88 111 HIS A CA 1
ATOM 879 C C . HIS A 1 111 ? 0.845 6.627 1.850 1.00 98.88 111 HIS A C 1
ATOM 881 O O . HIS A 1 111 ? 0.129 6.467 2.834 1.00 98.88 111 HIS A O 1
ATOM 887 N N . ARG A 1 112 ? 1.231 7.846 1.445 1.00 98.88 112 ARG A N 1
ATOM 888 C CA . ARG A 1 112 ? 0.821 9.072 2.147 1.00 98.88 112 ARG A CA 1
ATOM 889 C C . ARG A 1 112 ? -0.693 9.211 2.208 1.00 98.88 112 ARG A C 1
ATOM 891 O O . ARG A 1 112 ? -1.224 9.467 3.283 1.00 98.88 112 ARG A O 1
ATOM 898 N N . LYS A 1 113 ? -1.374 9.001 1.081 1.00 98.88 113 LYS A N 1
ATOM 899 C CA . LYS A 1 113 ? -2.840 9.067 1.016 1.00 98.88 113 LYS A CA 1
ATOM 900 C C . LYS A 1 113 ? -3.489 8.008 1.906 1.00 98.88 113 LYS A C 1
ATOM 902 O O . LYS A 1 113 ? -4.466 8.300 2.585 1.00 98.88 113 LYS A O 1
ATOM 907 N N . ILE A 1 114 ? -2.935 6.793 1.932 1.00 98.88 114 ILE A N 1
ATOM 908 C CA . ILE A 1 114 ? -3.423 5.721 2.812 1.00 98.88 114 ILE A CA 1
ATOM 909 C C . ILE A 1 114 ? -3.268 6.120 4.285 1.00 98.88 114 ILE A C 1
ATOM 911 O O . ILE A 1 114 ? -4.224 5.984 5.041 1.00 98.88 114 ILE A O 1
ATOM 915 N N . VAL A 1 115 ? -2.101 6.637 4.693 1.00 98.81 115 VAL A N 1
ATOM 916 C CA . VAL A 1 115 ? -1.866 7.092 6.077 1.00 98.81 115 VAL A CA 1
ATOM 917 C C . VAL A 1 115 ? -2.820 8.219 6.460 1.00 98.81 115 VAL A C 1
ATOM 919 O O . VAL A 1 115 ? -3.371 8.187 7.554 1.00 98.81 115 VAL A O 1
ATOM 922 N N . GLU A 1 116 ? -3.057 9.175 5.561 1.00 98.81 116 GLU A N 1
ATOM 923 C CA . GLU A 1 116 ? -4.007 10.268 5.786 1.00 98.81 116 GLU A CA 1
ATOM 924 C C . GLU A 1 116 ? -5.442 9.759 5.986 1.00 98.81 116 GLU A C 1
ATOM 926 O O . GLU A 1 116 ? -6.117 10.172 6.925 1.00 98.81 116 GLU A O 1
ATOM 931 N N . ALA A 1 117 ? -5.910 8.832 5.147 1.00 98.88 117 ALA A N 1
ATOM 932 C CA . ALA A 1 117 ? -7.246 8.256 5.298 1.00 98.88 117 ALA A CA 1
ATOM 933 C C . ALA A 1 117 ? -7.383 7.453 6.603 1.00 98.88 117 ALA A C 1
ATOM 935 O O . ALA A 1 117 ? -8.378 7.569 7.318 1.00 98.88 117 ALA A O 1
ATOM 936 N N . VAL A 1 118 ? -6.357 6.668 6.940 1.00 98.69 118 VAL A N 1
ATOM 937 C CA . VAL A 1 118 ? -6.317 5.866 8.167 1.00 98.69 118 VAL A CA 1
ATOM 938 C C . VAL A 1 118 ? -6.282 6.755 9.415 1.00 98.69 118 VAL A C 1
ATOM 940 O O . VAL A 1 118 ? -7.001 6.464 10.367 1.00 98.69 118 VAL A O 1
ATOM 943 N N . SER A 1 119 ? -5.523 7.856 9.415 1.00 98.56 119 SER A N 1
ATOM 944 C CA . SER A 1 119 ? -5.451 8.779 10.560 1.00 98.56 119 SER A CA 1
ATOM 945 C C . SER A 1 119 ? -6.733 9.584 10.774 1.00 98.56 119 SER A C 1
ATOM 947 O O . SER A 1 119 ? -7.022 10.017 11.888 1.00 98.56 119 SER A O 1
ATOM 949 N N . GLN A 1 120 ? -7.537 9.752 9.725 1.00 98.69 120 GLN A N 1
ATOM 950 C CA . GLN A 1 120 ? -8.866 10.361 9.800 1.00 98.69 120 GLN A CA 1
ATOM 951 C C . GLN A 1 120 ? -9.967 9.355 10.171 1.00 98.69 120 GLN A C 1
ATOM 953 O O . GLN A 1 120 ? -11.132 9.745 10.262 1.00 98.69 120 GLN A O 1
ATOM 958 N N . HIS A 1 121 ? -9.618 8.081 10.392 1.00 98.56 121 HIS A N 1
ATOM 959 C CA . HIS A 1 121 ? -10.562 6.978 10.578 1.00 98.56 121 HIS A CA 1
ATOM 960 C C . HIS A 1 121 ? -11.582 6.851 9.424 1.00 98.56 121 HIS A C 1
ATOM 962 O O . HIS A 1 121 ? -12.711 6.391 9.619 1.00 98.56 121 HIS A O 1
ATOM 968 N N . ASP A 1 122 ? -11.194 7.242 8.204 1.00 98.81 122 ASP A N 1
ATOM 969 C CA . ASP A 1 122 ? -12.021 7.104 7.003 1.00 98.81 122 ASP A CA 1
ATOM 970 C C . ASP A 1 122 ? -11.822 5.711 6.391 1.00 98.81 122 ASP A C 1
ATOM 972 O O . ASP A 1 122 ? -10.939 5.468 5.561 1.00 98.81 122 ASP A O 1
ATOM 976 N N . VAL A 1 123 ? -12.649 4.769 6.846 1.00 98.69 123 VAL A N 1
ATOM 977 C CA . VAL A 1 123 ? -12.575 3.352 6.460 1.00 98.69 123 VAL A CA 1
ATOM 978 C C . VAL A 1 123 ? -12.802 3.126 4.962 1.00 98.69 123 VAL A C 1
ATOM 980 O O . VAL A 1 123 ? -12.150 2.264 4.366 1.00 98.69 123 VAL A O 1
ATOM 983 N N . ASP A 1 124 ? -13.681 3.915 4.337 1.00 98.75 124 ASP A N 1
ATOM 984 C CA . ASP A 1 124 ? -14.020 3.782 2.920 1.00 98.75 124 ASP A CA 1
ATOM 985 C C . ASP A 1 124 ? -12.880 4.314 2.044 1.00 98.75 124 ASP A C 1
ATOM 987 O O . ASP A 1 124 ? -12.464 3.649 1.086 1.00 98.75 124 ASP A O 1
ATOM 991 N N . ALA A 1 125 ? -12.324 5.478 2.398 1.00 98.81 125 ALA A N 1
ATOM 992 C CA . ALA A 1 125 ? -11.173 6.038 1.701 1.00 98.81 125 ALA A CA 1
ATOM 993 C C . ALA A 1 125 ? -9.931 5.151 1.861 1.00 98.81 125 ALA A C 1
ATOM 995 O O . ALA A 1 125 ? -9.272 4.845 0.863 1.00 98.81 125 ALA A O 1
ATOM 996 N N . ALA A 1 126 ? -9.637 4.674 3.076 1.00 98.88 126 ALA A N 1
ATOM 997 C CA . ALA A 1 126 ? -8.486 3.810 3.343 1.00 98.88 126 ALA A CA 1
ATOM 998 C C . ALA A 1 126 ? -8.539 2.527 2.501 1.00 98.88 126 ALA A C 1
ATOM 1000 O O . ALA A 1 126 ? -7.554 2.149 1.859 1.00 98.88 126 ALA A O 1
ATOM 1001 N N . LYS A 1 127 ? -9.716 1.895 2.434 1.00 98.88 127 LYS A N 1
ATOM 1002 C CA . LYS A 1 127 ? -9.962 0.724 1.588 1.00 98.88 127 LYS A CA 1
ATOM 1003 C C . LYS A 1 127 ? -9.713 1.013 0.115 1.00 98.88 127 LYS A C 1
ATOM 1005 O O . LYS A 1 127 ? -9.017 0.245 -0.550 1.00 98.88 127 LYS A O 1
ATOM 1010 N N . HIS A 1 128 ? -10.303 2.089 -0.403 1.00 98.88 128 HIS A N 1
ATOM 1011 C CA . HIS A 1 128 ? -10.212 2.431 -1.818 1.00 98.88 128 HIS A CA 1
ATOM 1012 C C . HIS A 1 128 ? -8.769 2.739 -2.236 1.00 98.88 128 HIS A C 1
ATOM 1014 O O . HIS A 1 128 ? -8.289 2.210 -3.236 1.00 98.88 128 HIS A O 1
ATOM 1020 N N . LEU A 1 129 ? -8.052 3.521 -1.429 1.00 98.94 129 LEU A N 1
ATOM 1021 C CA . LEU A 1 129 ? -6.664 3.902 -1.688 1.00 98.94 129 LEU A CA 1
ATOM 1022 C C . LEU A 1 129 ? -5.708 2.707 -1.611 1.00 98.94 129 LEU A C 1
ATOM 1024 O O . LEU A 1 129 ? -4.804 2.588 -2.436 1.00 98.94 129 LEU A O 1
ATOM 1028 N N . ALA A 1 130 ? -5.924 1.779 -0.674 1.00 98.81 130 ALA A N 1
ATOM 1029 C CA . ALA A 1 130 ? -5.154 0.538 -0.627 1.00 98.81 130 ALA A CA 1
ATOM 1030 C C . ALA A 1 130 ? -5.414 -0.341 -1.861 1.00 98.81 130 ALA A C 1
ATOM 1032 O O . ALA A 1 130 ? -4.486 -0.915 -2.427 1.00 98.81 130 ALA A O 1
ATOM 1033 N N . GLN A 1 131 ? -6.661 -0.415 -2.330 1.00 98.88 131 GLN A N 1
ATOM 1034 C CA . GLN A 1 131 ? -6.996 -1.128 -3.563 1.00 98.88 131 GLN A CA 1
ATOM 1035 C C . GLN A 1 131 ? -6.333 -0.507 -4.799 1.00 98.88 131 GLN A C 1
ATOM 1037 O O . GLN A 1 131 ? -5.827 -1.245 -5.646 1.00 98.88 131 GLN A O 1
ATOM 1042 N N . GLU A 1 132 ? -6.318 0.824 -4.891 1.00 98.81 132 GLU A N 1
ATOM 1043 C CA . GLU A 1 132 ? -5.645 1.572 -5.959 1.00 98.81 132 GLU A CA 1
ATOM 1044 C C . GLU A 1 132 ? -4.126 1.343 -5.932 1.00 98.81 132 GLU A C 1
ATOM 1046 O O . GLU A 1 132 ? -3.527 1.048 -6.964 1.00 98.81 132 GLU A O 1
ATOM 1051 N N . HIS A 1 133 ? -3.501 1.381 -4.751 1.00 98.62 133 HIS A N 1
ATOM 1052 C CA . HIS A 1 133 ? -2.072 1.096 -4.589 1.00 98.62 133 HIS A CA 1
ATOM 1053 C C . HIS A 1 133 ? -1.685 -0.285 -5.150 1.00 98.62 133 HIS A C 1
ATOM 1055 O O . HIS A 1 133 ? -0.680 -0.426 -5.856 1.00 98.62 133 HIS A O 1
ATOM 1061 N N . ILE A 1 134 ? -2.501 -1.310 -4.881 1.00 98.31 134 ILE A N 1
ATOM 1062 C CA . ILE A 1 134 ? -2.262 -2.668 -5.385 1.00 98.31 134 ILE A CA 1
ATOM 1063 C C . ILE A 1 134 ? -2.457 -2.766 -6.895 1.00 98.31 134 ILE A C 1
ATOM 1065 O O . ILE A 1 134 ? -1.661 -3.430 -7.560 1.00 98.31 134 ILE A O 1
ATOM 1069 N N . GLU A 1 135 ? -3.443 -2.067 -7.446 1.00 98.19 135 GLU A N 1
ATOM 1070 C CA . GLU A 1 135 ? -3.653 -1.980 -8.892 1.00 98.19 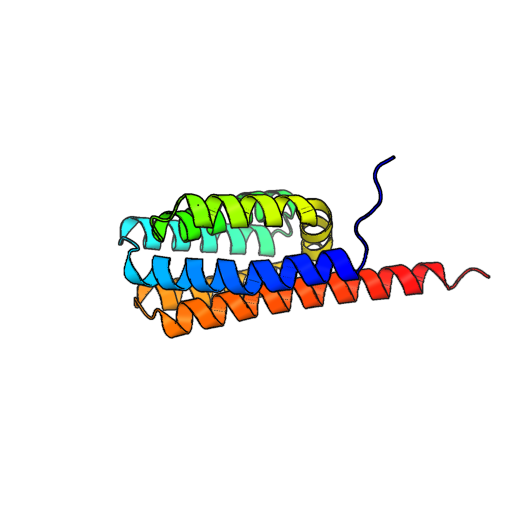135 GLU A CA 1
ATOM 1071 C C . GLU A 1 135 ? -2.481 -1.281 -9.602 1.00 98.19 135 GLU A C 1
ATOM 1073 O O . GLU A 1 135 ? -1.976 -1.776 -10.609 1.00 98.19 135 GLU A O 1
ATOM 1078 N N . ASN A 1 136 ? -1.955 -0.190 -9.041 1.00 97.94 136 ASN A N 1
ATOM 1079 C CA . ASN A 1 136 ? -0.777 0.496 -9.583 1.00 97.94 136 ASN A CA 1
ATOM 1080 C C . ASN A 1 136 ? 0.481 -0.384 -9.526 1.00 97.94 136 ASN A C 1
ATOM 1082 O O . ASN A 1 136 ? 1.292 -0.401 -10.462 1.00 97.94 136 ASN A O 1
ATOM 1086 N N . ALA A 1 137 ? 0.646 -1.151 -8.443 1.00 95.81 137 ALA A N 1
ATOM 1087 C CA . ALA A 1 137 ? 1.722 -2.129 -8.323 1.00 95.81 137 ALA A CA 1
ATOM 1088 C C . ALA A 1 137 ? 1.604 -3.252 -9.370 1.00 95.81 137 ALA A C 1
ATOM 1090 O O . ALA A 1 137 ? 2.616 -3.603 -9.985 1.00 95.81 137 ALA A O 1
ATOM 1091 N N . GLU A 1 138 ? 0.396 -3.776 -9.608 1.00 96.06 138 GLU A N 1
ATOM 1092 C CA . GLU A 1 138 ? 0.138 -4.765 -10.661 1.00 96.06 138 GLU A CA 1
ATOM 1093 C C . GLU A 1 138 ? 0.499 -4.199 -12.036 1.00 96.06 138 GLU A C 1
ATOM 1095 O O . GLU A 1 138 ? 1.310 -4.789 -12.751 1.00 96.06 138 GLU A O 1
ATOM 1100 N N . ASN A 1 139 ? -0.033 -3.022 -12.376 1.00 95.31 139 ASN A N 1
ATOM 1101 C CA . ASN A 1 139 ? 0.203 -2.367 -13.661 1.00 95.31 139 ASN A CA 1
ATOM 1102 C C . ASN A 1 139 ? 1.701 -2.184 -13.937 1.00 95.31 139 ASN A C 1
ATOM 1104 O O . ASN A 1 139 ? 2.178 -2.544 -15.013 1.00 95.31 139 ASN A O 1
ATOM 1108 N N . THR A 1 140 ? 2.464 -1.737 -12.934 1.00 94.56 140 THR A N 1
ATOM 1109 C CA . THR A 1 140 ? 3.923 -1.572 -13.050 1.00 94.56 140 THR A CA 1
ATOM 1110 C C . THR A 1 140 ? 4.625 -2.897 -13.367 1.00 94.56 140 THR A C 1
ATOM 1112 O O . THR A 1 140 ? 5.499 -2.956 -14.234 1.00 94.56 140 THR A O 1
ATOM 1115 N N . ILE A 1 141 ? 4.257 -3.982 -12.680 1.00 92.94 141 ILE A N 1
ATOM 1116 C CA . ILE A 1 141 ? 4.848 -5.307 -12.918 1.00 92.94 141 ILE A CA 1
ATOM 1117 C C . ILE A 1 141 ? 4.471 -5.831 -14.305 1.00 92.94 141 ILE A C 1
ATOM 1119 O O . ILE A 1 141 ? 5.320 -6.386 -15.002 1.00 92.94 141 ILE A O 1
ATOM 1123 N N . MET A 1 142 ? 3.225 -5.638 -14.729 1.00 92.12 142 MET A N 1
ATOM 1124 C CA . MET A 1 142 ? 2.744 -6.098 -16.031 1.00 92.12 142 MET A CA 1
ATOM 1125 C C . MET A 1 142 ? 3.417 -5.347 -17.182 1.00 92.12 142 MET A C 1
ATOM 1127 O O . MET A 1 142 ? 3.793 -5.964 -18.179 1.00 92.12 142 MET A O 1
ATOM 1131 N N . GLU A 1 143 ? 3.638 -4.040 -17.041 1.00 91.25 143 GLU A N 1
ATOM 1132 C CA . GLU A 1 143 ? 4.429 -3.249 -17.989 1.00 91.25 143 GLU A CA 1
ATOM 1133 C C . GLU A 1 143 ? 5.884 -3.713 -18.047 1.00 91.25 143 GLU A C 1
ATOM 1135 O O . GLU A 1 143 ? 6.423 -3.915 -19.135 1.00 91.25 143 GLU A O 1
ATOM 1140 N N . MET A 1 144 ? 6.509 -3.954 -16.892 1.00 89.06 144 MET A N 1
ATOM 1141 C CA . MET A 1 144 ? 7.872 -4.483 -16.816 1.00 89.06 144 MET A CA 1
ATOM 1142 C C . MET A 1 144 ? 8.000 -5.831 -17.542 1.00 89.06 144 MET A C 1
ATOM 1144 O O . MET A 1 144 ? 8.957 -6.037 -18.288 1.00 89.06 144 MET A O 1
ATOM 1148 N N . ILE A 1 145 ? 7.037 -6.741 -17.355 1.00 87.12 145 ILE A N 1
ATOM 1149 C CA . ILE A 1 145 ? 7.029 -8.048 -18.027 1.00 87.12 145 ILE A CA 1
ATOM 1150 C C . ILE A 1 145 ? 6.890 -7.875 -19.542 1.00 87.12 145 ILE A C 1
ATOM 1152 O O . ILE A 1 145 ? 7.696 -8.432 -20.284 1.00 87.12 145 ILE A O 1
ATOM 1156 N N . ARG A 1 146 ? 5.932 -7.059 -20.005 1.00 85.62 146 ARG A N 1
ATOM 1157 C CA . ARG A 1 146 ? 5.730 -6.788 -21.441 1.00 85.62 146 ARG A CA 1
ATOM 1158 C C . ARG A 1 146 ? 6.978 -6.183 -22.087 1.00 85.62 146 ARG A C 1
ATOM 1160 O O . ARG A 1 146 ? 7.386 -6.626 -23.157 1.00 85.62 146 ARG A O 1
ATOM 1167 N N . ASN A 1 147 ? 7.617 -5.225 -21.416 1.00 81.56 147 ASN A N 1
ATOM 1168 C CA . ASN A 1 147 ? 8.823 -4.567 -21.920 1.00 81.56 147 ASN A CA 1
ATOM 1169 C C . ASN A 1 147 ? 10.034 -5.521 -21.954 1.00 81.56 147 ASN A C 1
ATOM 1171 O O . ASN A 1 147 ? 10.836 -5.481 -22.890 1.00 81.56 147 ASN A O 1
ATOM 1175 N N . GLY A 1 148 ? 10.144 -6.424 -20.973 1.00 71.31 148 GLY A N 1
ATOM 1176 C CA . GLY A 1 148 ? 11.168 -7.473 -20.944 1.00 71.31 148 GLY A CA 1
ATOM 1177 C C . GLY A 1 148 ? 10.968 -8.581 -21.988 1.00 71.31 148 GLY A C 1
ATOM 1178 O O . GLY A 1 148 ? 11.931 -9.255 -22.355 1.00 71.31 148 GLY A O 1
ATOM 1179 N N . GLU A 1 149 ? 9.744 -8.776 -22.488 1.00 58.88 149 GLU A N 1
ATOM 1180 C CA . GLU A 1 149 ? 9.458 -9.655 -23.629 1.00 58.88 149 GLU A CA 1
ATOM 1181 C C . GLU A 1 149 ? 9.823 -8.993 -24.965 1.00 58.88 149 GLU A C 1
ATOM 1183 O O . GLU A 1 149 ? 10.375 -9.663 -25.839 1.00 58.88 149 GLU A O 1
ATOM 1188 N N . THR A 1 150 ? 9.605 -7.680 -25.115 1.00 47.78 150 THR A N 1
ATOM 1189 C CA . THR A 1 150 ? 9.991 -6.940 -26.332 1.00 47.78 150 THR A CA 1
ATOM 1190 C C . THR A 1 150 ? 11.503 -6.832 -26.533 1.00 47.78 150 THR A C 1
ATOM 1192 O O . THR A 1 150 ? 11.959 -6.907 -27.671 1.00 47.78 150 THR A O 1
ATOM 1195 N N . ASP A 1 151 ? 12.295 -6.735 -25.460 1.00 44.38 151 ASP A N 1
ATOM 1196 C CA . ASP A 1 151 ? 13.765 -6.641 -25.551 1.00 44.38 151 ASP A CA 1
ATOM 1197 C C . ASP A 1 151 ? 14.421 -7.975 -25.973 1.00 44.38 151 ASP A C 1
ATOM 1199 O O . ASP A 1 151 ? 15.509 -8.010 -26.538 1.00 44.38 151 ASP A O 1
ATOM 1203 N N . LYS A 1 152 ? 13.718 -9.103 -25.792 1.00 42.38 152 LYS A N 1
ATOM 1204 C CA . LYS A 1 152 ? 14.142 -10.427 -26.290 1.00 42.38 152 LYS A CA 1
ATOM 1205 C C . LYS A 1 152 ? 13.765 -10.687 -27.755 1.00 42.38 152 LYS A C 1
ATOM 1207 O O . LYS A 1 152 ? 14.077 -11.758 -28.271 1.00 42.38 152 LYS A O 1
ATOM 1212 N N . GLY A 1 153 ? 13.080 -9.747 -28.409 1.00 35.66 153 GLY A N 1
ATOM 1213 C CA . GLY A 1 153 ? 12.568 -9.876 -29.777 1.00 35.66 153 GLY A CA 1
ATOM 1214 C C . GLY A 1 153 ? 13.349 -9.113 -30.852 1.00 35.66 153 GLY A C 1
ATOM 1215 O O . GLY A 1 153 ? 12.901 -9.108 -31.995 1.00 35.66 153 GLY A O 1
ATOM 1216 N N . VAL A 1 154 ? 14.469 -8.458 -30.516 1.00 35.81 154 VAL A N 1
ATOM 1217 C CA . VAL A 1 154 ? 15.225 -7.596 -31.457 1.00 35.81 154 VAL A CA 1
ATOM 1218 C C . VAL A 1 154 ? 16.493 -8.259 -32.026 1.00 35.81 154 VAL A C 1
ATOM 1220 O O . VAL A 1 154 ? 17.063 -7.743 -32.981 1.00 35.81 154 VAL A O 1
ATOM 1223 N N . ASP A 1 155 ? 16.868 -9.451 -31.555 1.00 36.81 155 ASP A N 1
ATOM 1224 C CA . ASP A 1 155 ? 17.932 -10.270 -32.160 1.00 36.81 155 ASP A CA 1
ATOM 1225 C C . ASP A 1 155 ? 17.345 -11.529 -32.834 1.00 36.81 155 ASP A C 1
ATOM 1227 O O . ASP A 1 155 ? 17.399 -12.630 -32.280 1.00 36.81 155 ASP A O 1
ATOM 1231 N N . GLN A 1 156 ? 16.775 -11.372 -34.037 1.00 32.78 156 GLN A N 1
ATOM 1232 C CA . GLN A 1 156 ? 16.687 -12.429 -35.063 1.00 32.78 156 GLN A CA 1
ATOM 1233 C C . GLN A 1 156 ? 16.904 -11.851 -36.461 1.00 32.78 156 GLN A C 1
ATOM 1235 O O . GLN A 1 156 ? 16.251 -10.836 -36.790 1.00 32.78 156 GLN A O 1
#